Protein AF-A0A970PGZ6-F1 (afdb_monomer_lite)

Sequence (86 aa):
MSDSSRNNKMDPRKLVILMELMKEAEGKSMDKLLPLIINTNKKLKEQNLAFTKDESDLMIEVLTRNMSPRDKAQFEMLRTMMGNRK

Radius of gyration: 14.07 Å; chains: 1; bounding box: 30×29×44 Å

Structure (mmCIF, N/CA/C/O backbone):
data_AF-A0A970PGZ6-F1
#
_entry.id   AF-A0A970PGZ6-F1
#
loop_
_atom_site.group_PDB
_atom_site.id
_atom_site.type_symbol
_atom_site.label_atom_id
_atom_site.label_alt_id
_atom_site.label_comp_id
_atom_site.label_asym_id
_atom_site.label_entity_id
_atom_site.label_seq_id
_atom_site.pdbx_PDB_ins_code
_atom_site.Cartn_x
_atom_site.Cartn_y
_atom_site.Cartn_z
_atom_site.occupancy
_atom_site.B_iso_or_equiv
_atom_site.auth_seq_id
_atom_site.auth_comp_id
_atom_site.auth_asym_id
_atom_site.auth_atom_id
_atom_site.pdbx_PDB_model_num
ATOM 1 N N . MET A 1 1 ? -15.132 -1.093 -33.094 1.00 42.72 1 MET A N 1
ATOM 2 C CA . MET A 1 1 ? -15.045 -1.736 -31.766 1.00 42.72 1 MET A CA 1
ATOM 3 C C . MET A 1 1 ? -13.606 -2.180 -31.596 1.00 42.72 1 MET A C 1
ATOM 5 O O . MET A 1 1 ? -13.212 -3.144 -32.234 1.00 42.72 1 MET A O 1
ATOM 9 N N . SER A 1 2 ? -12.812 -1.419 -30.846 1.00 42.31 2 SER A N 1
ATOM 10 C CA . SER A 1 2 ? -11.370 -1.650 -30.691 1.00 42.31 2 SER A CA 1
ATOM 11 C C . SER A 1 2 ? -11.022 -1.754 -29.207 1.00 42.31 2 SER A C 1
ATOM 13 O O . SER A 1 2 ? -10.217 -0.983 -28.703 1.00 42.31 2 SER A O 1
ATOM 15 N N . ASP A 1 3 ? -11.647 -2.695 -28.497 1.00 44.06 3 ASP A N 1
ATOM 16 C CA . ASP A 1 3 ? -11.205 -3.107 -27.158 1.00 44.06 3 ASP A CA 1
ATOM 17 C C . ASP A 1 3 ? -10.123 -4.178 -27.307 1.00 44.06 3 ASP A C 1
ATOM 19 O O . ASP A 1 3 ? -10.318 -5.364 -27.060 1.00 44.06 3 ASP A O 1
ATOM 23 N N . SER A 1 4 ? -8.964 -3.763 -27.811 1.00 49.03 4 SER A N 1
ATOM 24 C CA . SER A 1 4 ? -7.768 -4.598 -27.837 1.00 49.03 4 SER A CA 1
ATOM 25 C C . SER A 1 4 ? -6.823 -4.123 -26.740 1.00 49.03 4 SER A C 1
ATOM 27 O O . SER A 1 4 ? -6.207 -3.068 -26.843 1.00 49.03 4 SER A O 1
ATOM 29 N N . SER A 1 5 ? -6.693 -4.956 -25.706 1.00 51.31 5 SER A N 1
ATOM 30 C CA . SER A 1 5 ? -5.502 -5.037 -24.855 1.00 51.31 5 SER A CA 1
ATOM 31 C C . SER A 1 5 ? -5.290 -3.937 -23.809 1.00 51.31 5 SER A C 1
ATOM 33 O O . SER A 1 5 ? -4.243 -3.297 -23.768 1.00 51.31 5 SER A O 1
ATOM 35 N N . ARG A 1 6 ? -6.170 -3.856 -22.805 1.00 49.28 6 ARG A N 1
ATOM 36 C CA . ARG A 1 6 ? -5.710 -3.524 -21.442 1.00 49.28 6 ARG A CA 1
ATOM 37 C C . ARG A 1 6 ? -5.241 -4.802 -20.756 1.00 49.28 6 ARG A C 1
ATOM 39 O O . ARG A 1 6 ? -5.891 -5.330 -19.860 1.00 49.28 6 ARG A O 1
ATOM 46 N N . ASN A 1 7 ? -4.118 -5.336 -21.229 1.00 48.22 7 ASN A N 1
ATOM 47 C CA . ASN A 1 7 ? -3.419 -6.455 -20.608 1.00 48.22 7 ASN A CA 1
ATOM 48 C C . ASN A 1 7 ? -2.785 -5.973 -19.290 1.00 48.22 7 ASN A C 1
ATOM 50 O O . ASN A 1 7 ? -1.570 -5.847 -19.186 1.00 48.22 7 ASN A O 1
ATOM 54 N N . ASN A 1 8 ? -3.616 -5.667 -18.291 1.00 57.09 8 ASN A N 1
ATOM 55 C CA . ASN A 1 8 ? -3.206 -5.286 -16.943 1.00 57.09 8 ASN A CA 1
ATOM 56 C C . ASN A 1 8 ? -2.804 -6.552 -16.161 1.00 57.09 8 ASN A C 1
ATOM 58 O O . ASN A 1 8 ? -3.346 -6.856 -15.100 1.00 57.09 8 ASN A O 1
ATOM 62 N N . LYS A 1 9 ? -1.906 -7.366 -16.737 1.00 62.00 9 LYS A N 1
ATOM 63 C CA . LYS A 1 9 ? -1.330 -8.535 -16.067 1.00 62.00 9 LYS A CA 1
ATOM 64 C C . LYS A 1 9 ? -0.310 -8.025 -15.059 1.00 62.00 9 LYS A C 1
ATOM 66 O O . LYS A 1 9 ? 0.883 -7.975 -15.348 1.00 62.00 9 LYS A O 1
ATOM 71 N N . MET A 1 10 ? -0.805 -7.611 -13.895 1.00 70.12 10 MET A N 1
ATOM 72 C CA . MET A 1 10 ? 0.032 -7.406 -12.719 1.00 70.12 10 MET A CA 1
ATOM 73 C C . MET A 1 10 ? 0.894 -8.665 -12.540 1.00 70.12 10 MET A C 1
ATOM 75 O O . MET A 1 10 ? 0.379 -9.784 -12.613 1.00 70.12 10 MET A O 1
ATOM 79 N N . ASP A 1 11 ? 2.209 -8.487 -12.393 1.00 80.94 11 ASP A N 1
ATOM 80 C CA . ASP A 1 11 ? 3.150 -9.605 -12.253 1.00 80.94 11 ASP A CA 1
ATOM 81 C C . ASP A 1 11 ? 2.675 -10.534 -11.112 1.00 80.94 11 ASP A C 1
ATOM 83 O O . ASP A 1 11 ? 2.338 -10.033 -10.034 1.00 80.94 11 ASP A O 1
ATOM 87 N N . PRO A 1 12 ? 2.638 -11.867 -11.298 1.00 82.00 12 PRO A N 1
ATOM 88 C CA . PRO A 1 12 ? 2.183 -12.797 -10.265 1.00 82.00 12 PRO A CA 1
ATOM 89 C C . PRO A 1 12 ? 2.888 -12.614 -8.915 1.00 82.00 12 PRO A C 1
ATOM 91 O O . PRO A 1 12 ? 2.266 -12.768 -7.867 1.00 82.00 12 PRO A O 1
ATOM 94 N N . ARG A 1 13 ? 4.165 -12.214 -8.916 1.00 84.19 13 ARG A N 1
ATOM 95 C CA . ARG A 1 13 ? 4.931 -11.933 -7.692 1.00 84.19 13 ARG A CA 1
ATOM 96 C C . ARG A 1 13 ? 4.398 -10.704 -6.963 1.00 84.19 13 ARG A C 1
ATOM 98 O O . ARG A 1 13 ? 4.286 -10.716 -5.740 1.00 84.19 13 ARG A O 1
ATOM 105 N N . LYS A 1 14 ? 4.011 -9.665 -7.710 1.00 85.38 14 LYS A N 1
ATOM 106 C CA . LYS A 1 14 ? 3.355 -8.476 -7.148 1.00 85.38 14 LYS A CA 1
ATOM 107 C C . LYS A 1 14 ? 1.999 -8.831 -6.548 1.00 85.38 14 LYS A C 1
ATOM 109 O O . LYS A 1 14 ? 1.677 -8.319 -5.485 1.00 85.38 14 LYS A O 1
ATOM 114 N N . LEU A 1 15 ? 1.236 -9.719 -7.191 1.00 83.81 15 LEU A N 1
ATOM 115 C CA . LEU A 1 15 ? -0.060 -10.175 -6.679 1.00 83.81 15 LEU A CA 1
ATOM 116 C C . LEU A 1 15 ? 0.075 -10.911 -5.343 1.00 83.81 15 LEU A C 1
ATOM 118 O O . LEU A 1 15 ? -0.684 -10.624 -4.423 1.00 83.81 15 LEU A O 1
ATOM 122 N N . VAL A 1 16 ? 1.058 -11.805 -5.204 1.00 87.19 16 VAL A N 1
ATOM 123 C CA . VAL A 1 16 ? 1.319 -12.501 -3.930 1.00 87.19 16 VAL A CA 1
ATOM 124 C C . VAL A 1 16 ? 1.642 -11.495 -2.824 1.00 87.19 16 VAL A C 1
ATOM 126 O O . VAL A 1 16 ? 1.027 -11.519 -1.761 1.00 87.19 16 VAL A O 1
ATOM 129 N N . ILE A 1 17 ? 2.543 -10.554 -3.105 1.00 86.75 17 ILE A N 1
ATOM 130 C CA . ILE A 1 17 ? 2.938 -9.507 -2.156 1.00 86.75 17 ILE A CA 1
ATOM 131 C C . ILE A 1 17 ? 1.753 -8.592 -1.801 1.00 86.75 17 ILE A C 1
ATOM 133 O O . ILE A 1 17 ? 1.593 -8.194 -0.648 1.00 86.75 17 ILE A O 1
ATOM 137 N N . LEU A 1 18 ? 0.906 -8.268 -2.779 1.00 81.88 18 LEU A N 1
ATOM 138 C CA . LEU A 1 18 ? -0.314 -7.488 -2.589 1.00 81.88 18 LEU A CA 1
ATOM 139 C C . LEU A 1 18 ? -1.308 -8.221 -1.681 1.00 81.88 18 LEU A C 1
ATOM 141 O O . LEU A 1 18 ? -1.851 -7.612 -0.765 1.00 81.88 18 LEU A O 1
ATOM 145 N N . MET A 1 19 ? -1.524 -9.517 -1.906 1.00 83.88 19 MET A N 1
ATOM 146 C CA . MET A 1 19 ? -2.405 -10.343 -1.078 1.00 83.88 19 MET A CA 1
ATOM 147 C C . MET A 1 19 ? -1.907 -10.440 0.367 1.00 83.88 19 MET A C 1
ATOM 149 O O . MET A 1 19 ? -2.706 -10.304 1.293 1.00 83.88 19 MET A O 1
ATOM 153 N N . GLU A 1 20 ? -0.598 -10.623 0.568 1.00 87.62 20 GLU A N 1
ATOM 154 C CA . GLU A 1 20 ? 0.022 -10.581 1.899 1.00 87.62 20 GLU A C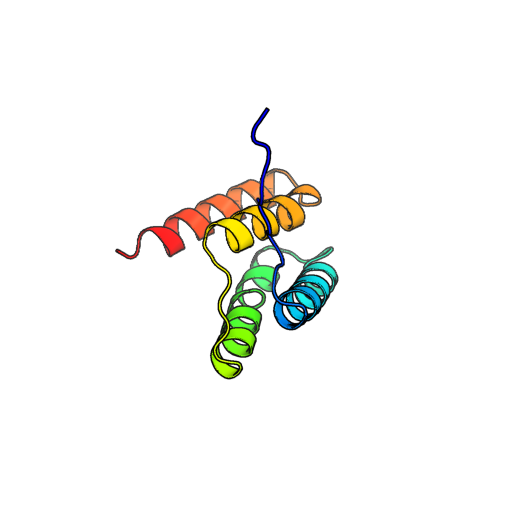A 1
ATOM 155 C C . GLU A 1 20 ? -0.207 -9.225 2.568 1.00 87.62 20 GLU A C 1
ATOM 157 O O . GLU A 1 20 ? -0.692 -9.169 3.697 1.00 87.62 20 GLU A O 1
ATOM 162 N N . LEU A 1 21 ? 0.067 -8.131 1.848 1.00 84.50 21 LEU A N 1
ATOM 163 C CA . LEU A 1 21 ? -0.133 -6.776 2.349 1.00 84.50 21 LEU A CA 1
ATOM 164 C C . LEU A 1 21 ? -1.605 -6.531 2.703 1.00 84.50 21 LEU A C 1
ATOM 166 O O . LEU A 1 21 ? -1.872 -6.010 3.775 1.00 84.50 21 LEU A O 1
ATOM 170 N N . MET A 1 22 ? -2.565 -6.949 1.876 1.00 79.81 22 MET A N 1
ATOM 171 C CA . MET A 1 22 ? -3.996 -6.817 2.176 1.00 79.81 22 MET A CA 1
ATOM 172 C C . MET A 1 22 ? -4.407 -7.584 3.429 1.00 79.81 22 MET A C 1
ATOM 174 O O . MET A 1 22 ? -5.062 -7.016 4.298 1.00 79.81 22 MET A O 1
ATOM 178 N N . LYS A 1 23 ? -3.985 -8.844 3.552 1.00 83.94 23 LYS A N 1
ATOM 179 C CA . LYS A 1 23 ? -4.285 -9.678 4.721 1.00 83.94 23 LYS A CA 1
ATOM 180 C C . LYS A 1 23 ? -3.666 -9.113 5.998 1.00 83.94 23 LYS A C 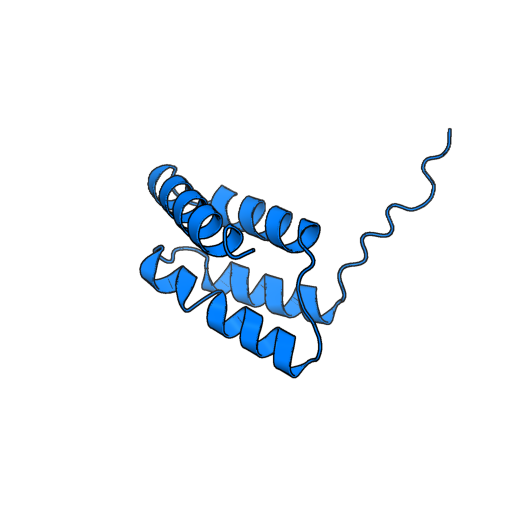1
ATOM 182 O O . LYS A 1 23 ? -4.261 -9.175 7.066 1.00 83.94 23 LYS A O 1
ATOM 187 N N . GLU A 1 24 ? -2.460 -8.564 5.897 1.00 83.12 24 GLU A N 1
ATOM 188 C CA . GLU A 1 24 ? -1.792 -7.928 7.025 1.00 83.12 24 GLU A CA 1
ATOM 189 C C . GLU A 1 24 ? -2.323 -6.527 7.328 1.00 83.12 24 GLU A C 1
ATOM 191 O O . GLU A 1 24 ? -2.185 -6.080 8.461 1.00 83.12 24 GLU A O 1
ATOM 196 N N . ALA A 1 25 ? -2.870 -5.822 6.344 1.00 80.50 25 ALA A N 1
ATOM 197 C CA . ALA A 1 25 ? -3.471 -4.503 6.485 1.00 80.50 25 ALA A CA 1
ATOM 198 C C . ALA A 1 25 ? -4.884 -4.567 7.075 1.00 80.50 25 ALA A C 1
ATOM 200 O O . ALA A 1 25 ? -5.320 -3.629 7.745 1.00 80.50 25 ALA A O 1
ATOM 201 N N . GLU A 1 26 ? -5.596 -5.663 6.824 1.00 78.69 26 GLU A N 1
ATOM 202 C CA . GLU A 1 26 ? -6.953 -5.889 7.298 1.00 78.69 26 GLU A CA 1
ATOM 203 C C . GLU A 1 26 ? -7.036 -5.776 8.829 1.00 78.69 26 GLU A C 1
ATOM 205 O O . GLU A 1 26 ? -6.284 -6.405 9.573 1.00 78.69 26 GLU A O 1
ATOM 210 N N . GLY A 1 27 ? -7.936 -4.914 9.307 1.00 73.81 27 GLY A N 1
ATOM 211 C CA . GLY A 1 27 ? -8.141 -4.670 10.736 1.00 73.81 27 GLY A CA 1
ATOM 212 C C . GLY A 1 27 ? -7.014 -3.907 11.448 1.00 73.81 27 GLY A C 1
ATOM 213 O O . GLY A 1 27 ? -7.111 -3.700 12.658 1.00 73.81 27 GLY A O 1
ATOM 214 N N . LYS A 1 28 ? -5.958 -3.467 10.745 1.00 78.69 28 LYS A N 1
ATOM 215 C CA . LYS A 1 28 ? -4.877 -2.662 11.337 1.00 78.69 28 LYS A CA 1
ATOM 216 C C . LYS A 1 28 ? -5.141 -1.162 11.224 1.00 78.69 28 LYS A C 1
ATOM 218 O O . LYS A 1 28 ? -5.689 -0.675 10.241 1.00 78.69 28 LYS A O 1
ATOM 223 N N . SER A 1 29 ? -4.685 -0.420 12.234 1.00 74.56 29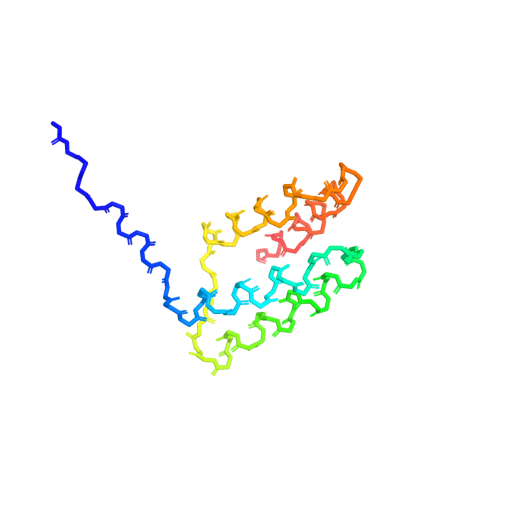 SER A N 1
ATOM 224 C CA . SER A 1 29 ? -4.702 1.044 12.234 1.00 74.56 29 SER A CA 1
ATOM 225 C C . SER A 1 29 ? -3.623 1.637 11.321 1.00 74.56 29 SER A C 1
ATOM 227 O O . SER A 1 29 ? -2.635 0.978 10.976 1.00 74.56 29 SER A O 1
ATOM 229 N N . MET A 1 30 ? -3.784 2.915 10.969 1.00 71.12 30 MET A N 1
ATOM 230 C CA . MET A 1 30 ? -2.884 3.646 10.068 1.00 71.12 30 MET A CA 1
ATOM 231 C C . MET A 1 30 ? -1.407 3.581 10.477 1.00 71.12 30 MET A C 1
ATOM 233 O O . MET A 1 30 ? -0.531 3.330 9.648 1.00 71.12 30 MET A O 1
ATOM 237 N N . ASP A 1 31 ? -1.135 3.705 11.774 1.00 77.31 31 ASP A N 1
ATOM 238 C CA . ASP A 1 31 ? 0.222 3.672 12.333 1.00 77.31 31 ASP A CA 1
ATOM 239 C C . ASP A 1 31 ? 0.938 2.341 12.076 1.00 77.31 31 ASP A C 1
ATOM 241 O O . ASP A 1 31 ? 2.167 2.267 12.044 1.00 77.31 31 ASP A O 1
ATOM 245 N N . LYS A 1 32 ? 0.166 1.265 11.888 1.00 80.94 32 LYS A N 1
ATOM 246 C CA . LYS A 1 32 ? 0.678 -0.064 11.548 1.00 80.94 32 LYS A CA 1
ATOM 247 C C . LYS A 1 32 ? 0.734 -0.295 10.041 1.00 80.94 32 LYS A C 1
ATOM 249 O O . LYS A 1 32 ? 1.568 -1.083 9.609 1.00 80.94 32 LYS A O 1
ATOM 254 N N . LEU A 1 33 ? -0.099 0.390 9.257 1.00 78.06 33 LEU A N 1
ATOM 255 C CA . LEU A 1 33 ? -0.173 0.280 7.794 1.00 78.06 33 LEU A CA 1
ATOM 256 C C . LEU A 1 33 ? 0.978 0.971 7.064 1.00 78.06 33 LEU A C 1
ATOM 258 O O . LEU A 1 33 ? 1.365 0.536 5.981 1.00 78.06 33 LEU A O 1
ATOM 262 N N . LEU A 1 34 ? 1.544 2.027 7.643 1.00 77.94 34 LEU A N 1
ATOM 263 C CA . LEU A 1 34 ? 2.724 2.697 7.097 1.00 77.94 34 LEU A CA 1
ATOM 264 C C . LEU A 1 34 ? 3.976 1.793 7.076 1.00 77.94 34 LEU A C 1
ATOM 266 O O . LEU A 1 34 ? 4.541 1.604 5.995 1.00 77.94 34 LEU A O 1
ATOM 270 N N . PRO A 1 35 ? 4.417 1.193 8.205 1.00 83.75 35 PRO A N 1
ATOM 271 C CA . PRO A 1 35 ? 5.619 0.354 8.233 1.00 83.75 35 PRO A CA 1
ATOM 272 C C . PRO A 1 35 ? 5.494 -0.924 7.387 1.00 83.75 35 PRO A C 1
ATOM 274 O O . PRO A 1 35 ? 6.342 -1.142 6.532 1.00 83.75 35 PRO A O 1
ATOM 277 N N . LEU A 1 36 ? 4.422 -1.711 7.540 1.00 84.31 36 LEU A N 1
ATOM 278 C CA . LEU A 1 36 ? 3.464 -1.810 6.445 1.00 84.31 36 LEU A CA 1
ATOM 279 C C . LEU A 1 36 ? 3.934 -1.845 4.979 1.00 84.31 36 LEU A C 1
ATOM 281 O O . LEU A 1 36 ? 4.699 -2.682 4.496 1.00 84.31 36 LEU A O 1
ATOM 285 N N . ILE A 1 37 ? 3.414 -0.837 4.285 1.00 81.06 37 ILE A N 1
ATOM 286 C CA . ILE A 1 37 ? 3.673 -0.469 2.899 1.00 81.06 37 ILE A CA 1
ATO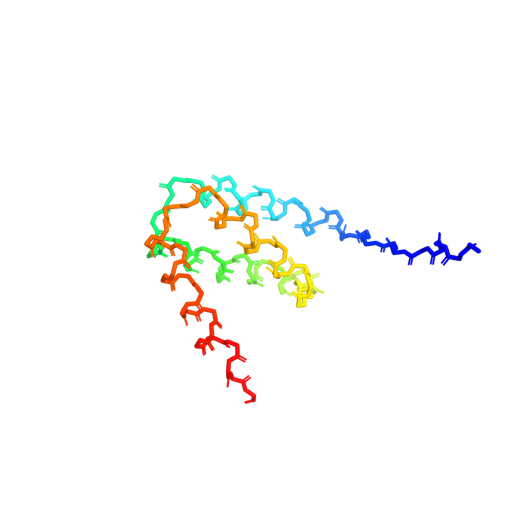M 287 C C . ILE A 1 37 ? 5.162 -0.217 2.639 1.00 81.06 37 ILE A C 1
ATOM 289 O O . ILE A 1 37 ? 5.658 -0.586 1.576 1.00 81.06 37 ILE A O 1
ATOM 293 N N . ILE A 1 38 ? 5.899 0.376 3.586 1.00 84.56 38 ILE A N 1
ATOM 294 C CA . ILE A 1 38 ? 7.347 0.606 3.437 1.00 84.56 38 ILE A CA 1
ATOM 295 C C . ILE A 1 38 ? 8.089 -0.727 3.299 1.00 84.56 38 ILE A C 1
ATOM 297 O O . ILE A 1 38 ? 8.911 -0.886 2.395 1.00 84.56 38 ILE A O 1
ATOM 301 N N . ASN A 1 39 ? 7.780 -1.694 4.163 1.00 87.69 39 ASN A N 1
ATOM 302 C CA . ASN A 1 39 ? 8.393 -3.015 4.137 1.00 87.69 39 ASN A CA 1
ATOM 303 C C . ASN A 1 39 ? 8.035 -3.763 2.847 1.00 87.69 39 ASN A C 1
ATOM 305 O O . ASN A 1 39 ? 8.896 -4.369 2.214 1.00 87.69 39 ASN A O 1
ATOM 309 N N . THR A 1 40 ? 6.786 -3.645 2.398 1.00 86.62 40 THR A N 1
ATOM 310 C CA . THR A 1 40 ? 6.344 -4.210 1.119 1.00 86.62 40 THR A CA 1
ATOM 311 C C . THR A 1 40 ? 7.064 -3.591 -0.081 1.00 86.62 40 THR A C 1
ATOM 313 O O . THR A 1 40 ? 7.557 -4.318 -0.944 1.00 86.62 40 THR A O 1
ATOM 316 N N . ASN A 1 41 ? 7.214 -2.265 -0.122 1.00 83.19 41 ASN A N 1
ATOM 317 C CA . ASN A 1 41 ? 7.988 -1.587 -1.165 1.00 83.19 41 ASN A CA 1
ATOM 318 C C . ASN A 1 41 ? 9.461 -2.010 -1.153 1.00 83.19 41 ASN A C 1
ATOM 320 O O . ASN A 1 41 ? 10.070 -2.151 -2.213 1.00 83.19 41 ASN A O 1
ATOM 324 N N . LYS A 1 42 ? 10.034 -2.255 0.031 1.00 86.25 42 LYS A N 1
ATOM 325 C CA . LYS A 1 42 ? 11.394 -2.782 0.160 1.00 86.25 42 LYS A CA 1
ATOM 326 C C . LYS A 1 42 ? 11.511 -4.193 -0.430 1.00 86.25 42 LYS A C 1
ATOM 328 O O . LYS A 1 42 ? 12.388 -4.404 -1.263 1.00 86.25 42 LYS A O 1
ATOM 333 N N . LYS A 1 43 ? 10.592 -5.107 -0.086 1.00 87.38 43 LYS A N 1
ATOM 334 C CA . LYS A 1 43 ? 10.527 -6.466 -0.662 1.00 87.38 43 LYS A CA 1
ATOM 335 C C . LYS A 1 43 ? 10.435 -6.435 -2.192 1.00 87.38 43 LYS A C 1
ATOM 337 O O . LYS A 1 43 ? 11.118 -7.192 -2.872 1.00 87.38 43 LYS A O 1
ATOM 342 N N . LEU A 1 44 ? 9.610 -5.544 -2.743 1.00 87.25 44 LEU A N 1
ATOM 343 C CA . LEU A 1 44 ? 9.486 -5.379 -4.194 1.00 87.25 44 LEU A CA 1
ATOM 344 C C . LEU A 1 44 ? 10.796 -4.895 -4.812 1.00 87.25 44 LEU A C 1
ATOM 346 O O . LEU A 1 44 ? 11.270 -5.489 -5.780 1.00 87.25 44 LEU A O 1
ATOM 350 N N . LYS A 1 45 ? 11.423 -3.878 -4.213 1.00 86.88 45 LYS A N 1
ATOM 351 C CA . LYS A 1 45 ? 12.689 -3.322 -4.696 1.00 86.88 45 LYS A CA 1
ATOM 352 C C . LYS A 1 45 ? 13.813 -4.361 -4.711 1.00 86.88 45 LYS A C 1
ATOM 354 O O . LYS A 1 45 ? 14.587 -4.387 -5.662 1.00 86.88 45 LYS A O 1
ATOM 359 N N . GLU A 1 46 ? 13.874 -5.240 -3.710 1.00 88.81 46 GLU A N 1
ATOM 360 C CA . GLU A 1 46 ? 14.819 -6.371 -3.665 1.00 88.81 46 GLU A CA 1
ATOM 361 C C . GLU A 1 46 ? 14.629 -7.344 -4.840 1.00 88.81 46 GLU A C 1
ATOM 363 O O . GLU A 1 46 ? 15.591 -7.944 -5.313 1.00 88.81 46 GLU A O 1
ATOM 368 N N . GLN A 1 47 ? 13.409 -7.454 -5.369 1.00 85.44 47 GLN A N 1
ATOM 369 C CA . GLN A 1 47 ? 13.086 -8.273 -6.540 1.00 85.44 47 GLN A CA 1
ATOM 370 C C . GLN A 1 47 ? 13.177 -7.506 -7.871 1.00 85.44 47 GLN A C 1
ATOM 372 O O . GLN A 1 47 ? 12.756 -8.031 -8.903 1.00 85.44 47 GLN A O 1
ATOM 377 N N . ASN A 1 48 ? 13.711 -6.276 -7.875 1.00 86.25 48 ASN A N 1
ATOM 378 C CA . ASN A 1 48 ? 13.653 -5.341 -9.009 1.00 86.25 48 ASN A CA 1
ATOM 379 C C . ASN A 1 48 ? 12.219 -5.089 -9.509 1.00 86.25 48 ASN A C 1
ATOM 381 O O . ASN A 1 48 ? 11.980 -4.829 -10.688 1.00 86.25 48 ASN A O 1
ATOM 385 N N . LEU A 1 49 ? 11.254 -5.175 -8.597 1.00 86.19 49 LEU A N 1
ATOM 386 C CA . LEU A 1 49 ? 9.852 -4.886 -8.835 1.00 86.19 49 LEU A CA 1
ATOM 387 C C . LEU A 1 49 ? 9.486 -3.558 -8.173 1.00 86.19 49 LEU A C 1
ATOM 389 O O . LEU A 1 49 ? 10.047 -3.144 -7.161 1.00 86.19 49 LEU A O 1
ATOM 393 N N . ALA A 1 50 ? 8.491 -2.897 -8.742 1.00 83.56 50 ALA A N 1
ATOM 394 C CA . ALA A 1 50 ? 7.808 -1.773 -8.129 1.00 83.56 50 ALA A CA 1
ATOM 395 C C . ALA A 1 50 ? 6.358 -1.790 -8.604 1.00 83.56 50 ALA A C 1
ATOM 397 O O . ALA A 1 50 ? 6.076 -2.227 -9.728 1.00 83.56 50 ALA A O 1
ATOM 398 N N . PHE A 1 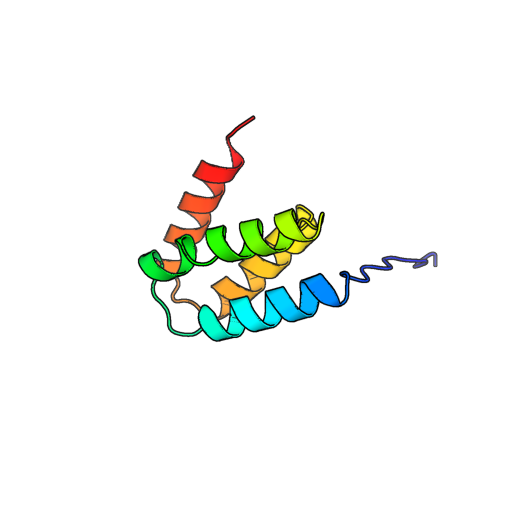51 ? 5.442 -1.323 -7.763 1.00 80.12 51 PHE A N 1
ATOM 399 C CA . PHE A 1 51 ? 4.108 -1.010 -8.244 1.00 80.12 51 PHE A CA 1
ATOM 400 C C . PHE A 1 51 ? 4.184 0.217 -9.148 1.00 80.12 51 PHE A C 1
ATOM 402 O O . PHE A 1 51 ? 4.848 1.206 -8.836 1.00 80.12 51 PHE A O 1
ATOM 409 N N . THR A 1 52 ? 3.508 0.143 -10.288 1.00 81.44 52 THR A N 1
ATOM 410 C CA . THR A 1 52 ? 3.238 1.332 -11.092 1.00 81.44 52 THR A CA 1
ATOM 411 C C . THR A 1 52 ? 2.278 2.249 -10.336 1.00 81.44 52 THR A C 1
ATOM 413 O O . THR A 1 52 ? 1.657 1.850 -9.344 1.00 81.44 52 THR A O 1
ATOM 416 N N . LYS A 1 53 ? 2.149 3.492 -10.799 1.00 75.81 53 LYS A N 1
ATOM 417 C CA . LYS A 1 53 ? 1.199 4.442 -10.217 1.00 75.81 53 LYS A CA 1
ATOM 418 C C . LYS A 1 53 ? -0.228 3.881 -10.253 1.00 75.81 53 LYS A C 1
ATOM 420 O O . LYS A 1 53 ? -0.878 3.832 -9.220 1.00 75.81 53 LYS A O 1
ATOM 425 N N . ASP A 1 54 ? -0.645 3.347 -11.397 1.00 77.38 54 ASP A N 1
ATOM 426 C CA . ASP A 1 54 ? -1.983 2.774 -11.580 1.00 77.38 54 ASP A CA 1
ATOM 427 C C . ASP A 1 54 ? -2.227 1.559 -10.664 1.00 77.38 54 ASP A C 1
ATOM 429 O O . ASP A 1 54 ? -3.288 1.438 -10.055 1.00 77.38 54 ASP A O 1
ATOM 433 N N . GLU A 1 55 ? -1.232 0.674 -10.516 1.00 76.50 55 GLU A N 1
ATOM 434 C CA . GLU A 1 55 ? -1.311 -0.483 -9.610 1.00 76.50 55 GLU A CA 1
ATOM 435 C C . GLU A 1 55 ? -1.390 -0.053 -8.136 1.00 76.50 55 GLU A C 1
ATOM 437 O O . GLU A 1 55 ? -2.163 -0.622 -7.365 1.00 76.50 55 GLU A O 1
ATOM 442 N N . SER A 1 56 ? -0.606 0.957 -7.748 1.00 76.75 56 SER A N 1
ATOM 443 C CA . SER A 1 56 ? -0.596 1.499 -6.384 1.00 76.75 56 SER A CA 1
ATOM 444 C C . SER A 1 56 ? -1.923 2.173 -6.048 1.00 76.75 56 SER A C 1
ATOM 446 O O . SER A 1 56 ? -2.450 1.987 -4.956 1.00 76.75 56 SER A O 1
ATOM 448 N N . ASP A 1 57 ? -2.483 2.925 -6.991 1.00 77.81 57 ASP A N 1
ATOM 449 C CA . ASP A 1 57 ? -3.741 3.644 -6.816 1.00 77.81 57 ASP A CA 1
ATOM 450 C C . ASP A 1 57 ? -4.904 2.665 -6.629 1.00 77.81 57 ASP A C 1
ATOM 452 O O . ASP A 1 57 ? -5.683 2.806 -5.685 1.00 77.81 57 ASP A O 1
ATOM 456 N N . LEU A 1 58 ? -4.954 1.610 -7.449 1.00 79.25 58 LEU A N 1
ATOM 457 C CA . LEU A 1 58 ? -5.938 0.536 -7.314 1.00 79.25 58 LEU A CA 1
ATOM 458 C C . LEU A 1 58 ? -5.794 -0.198 -5.975 1.00 79.25 58 LEU A C 1
ATOM 460 O O . LEU A 1 58 ? -6.777 -0.466 -5.287 1.00 79.25 58 LEU A O 1
ATOM 464 N N . MET A 1 59 ? -4.562 -0.524 -5.590 1.00 76.25 59 MET A N 1
ATOM 465 C CA . MET A 1 59 ? -4.274 -1.177 -4.320 1.00 76.25 59 MET A CA 1
ATOM 466 C C . MET A 1 59 ? -4.774 -0.346 -3.133 1.00 76.25 59 MET A C 1
ATOM 468 O O . MET A 1 59 ? -5.395 -0.879 -2.214 1.00 76.25 59 MET A O 1
ATOM 472 N N . ILE A 1 60 ? -4.493 0.954 -3.151 1.00 75.56 60 ILE A N 1
ATOM 473 C CA . ILE A 1 60 ? -4.911 1.901 -2.119 1.00 75.56 60 ILE A CA 1
ATOM 474 C C . ILE A 1 60 ? -6.432 1.987 -2.062 1.00 75.56 60 ILE A C 1
ATOM 476 O O . ILE A 1 60 ? -7.011 1.951 -0.977 1.00 75.56 60 ILE A O 1
ATOM 480 N N . GLU A 1 61 ? -7.092 2.057 -3.214 1.00 78.50 61 GLU A N 1
ATOM 481 C CA . GLU A 1 61 ? -8.548 2.070 -3.288 1.00 78.50 61 GLU A CA 1
ATOM 482 C C . GLU A 1 61 ? -9.142 0.814 -2.641 1.00 78.50 61 GLU A C 1
ATOM 484 O O . GLU A 1 61 ? -10.041 0.920 -1.809 1.00 78.50 61 GLU A O 1
ATOM 489 N N . VAL A 1 62 ? -8.592 -0.365 -2.945 1.00 77.12 62 VAL A N 1
ATOM 490 C CA . VAL A 1 62 ? -9.050 -1.645 -2.390 1.00 77.12 62 VAL A CA 1
ATOM 491 C C . VAL A 1 62 ? -8.781 -1.744 -0.885 1.00 77.12 62 VAL A C 1
ATOM 493 O O . VAL A 1 62 ? -9.676 -2.130 -0.135 1.00 77.12 62 VAL A O 1
ATOM 496 N N . LEU A 1 63 ? -7.587 -1.361 -0.425 1.00 73.62 63 LEU A N 1
ATOM 497 C CA . LEU A 1 63 ? -7.230 -1.354 0.997 1.00 73.62 63 LEU A CA 1
ATOM 498 C C . LEU A 1 63 ? -8.124 -0.411 1.802 1.00 73.62 63 LEU A C 1
ATOM 500 O O . LEU A 1 63 ? -8.634 -0.777 2.858 1.00 73.62 63 LEU A O 1
ATOM 504 N N . THR A 1 64 ? -8.334 0.801 1.292 1.00 73.75 64 THR A N 1
ATOM 505 C CA . THR A 1 64 ? -9.126 1.828 1.976 1.00 73.75 64 THR A CA 1
ATOM 506 C C . THR A 1 64 ? -10.632 1.603 1.861 1.00 73.75 64 THR A C 1
ATOM 508 O O . THR A 1 64 ? -11.390 2.216 2.611 1.00 73.75 64 THR A O 1
ATOM 511 N N . ARG A 1 65 ? -11.094 0.716 0.967 1.00 72.69 65 ARG A N 1
ATOM 512 C CA . ARG A 1 65 ? -12.520 0.390 0.795 1.00 72.69 65 ARG A CA 1
ATOM 513 C C . ARG A 1 65 ? -13.147 -0.229 2.042 1.00 72.69 65 ARG A C 1
ATOM 515 O O . ARG A 1 65 ? -14.313 0.038 2.313 1.00 72.69 65 ARG A O 1
ATOM 522 N N . ASN A 1 66 ? -12.375 -1.015 2.791 1.00 67.44 66 ASN A N 1
ATOM 523 C CA . ASN A 1 66 ? -12.825 -1.676 4.019 1.00 67.44 66 ASN A CA 1
ATOM 524 C C . ASN A 1 66 ? -12.422 -0.907 5.293 1.00 67.44 66 ASN A C 1
ATOM 526 O O . ASN A 1 66 ? -12.684 -1.371 6.400 1.00 67.44 66 ASN A O 1
ATOM 530 N N . MET A 1 67 ? -11.779 0.257 5.152 1.00 73.06 67 MET A N 1
ATOM 531 C CA . MET A 1 67 ? -11.380 1.107 6.275 1.00 73.06 67 MET A CA 1
ATOM 532 C C . MET A 1 67 ? -12.499 2.062 6.686 1.00 73.06 67 MET A C 1
ATOM 534 O O . MET A 1 67 ? -13.391 2.394 5.902 1.00 73.06 67 MET A O 1
ATOM 538 N N . SER A 1 68 ? -12.422 2.565 7.921 1.00 73.19 68 SER A N 1
ATOM 539 C CA . SER A 1 68 ? -13.316 3.635 8.354 1.00 73.19 68 SER A CA 1
ATOM 540 C C . SER A 1 68 ? -13.066 4.915 7.531 1.00 73.19 68 SER A C 1
ATOM 542 O O . SER A 1 68 ? -11.936 5.160 7.091 1.00 73.19 68 SER A O 1
ATOM 544 N N . PRO A 1 69 ? -14.073 5.791 7.347 1.00 74.38 69 PRO A N 1
ATOM 545 C CA . PRO A 1 69 ? -13.899 7.057 6.627 1.00 74.38 69 PRO A CA 1
ATOM 546 C C . PRO A 1 69 ? -12.780 7.934 7.207 1.00 74.38 69 PRO A C 1
ATOM 548 O O . PRO A 1 69 ? -12.102 8.653 6.474 1.00 74.38 69 PRO A O 1
ATOM 551 N N . ARG A 1 70 ? -12.565 7.846 8.528 1.00 77.25 70 ARG A N 1
ATOM 552 C CA . ARG A 1 70 ? -11.496 8.551 9.241 1.00 77.25 70 ARG A CA 1
ATOM 553 C C . ARG A 1 70 ? -10.119 8.041 8.819 1.00 77.25 70 ARG A C 1
ATOM 555 O O . ARG A 1 70 ? -9.254 8.850 8.499 1.00 77.25 70 ARG A O 1
ATOM 562 N N . ASP A 1 71 ? -9.929 6.726 8.798 1.00 74.00 71 ASP A N 1
ATOM 563 C CA . ASP A 1 71 ? -8.642 6.121 8.439 1.00 74.00 71 ASP A CA 1
ATOM 564 C C . ASP A 1 71 ? -8.337 6.338 6.956 1.00 74.00 71 ASP A C 1
ATOM 566 O O . ASP A 1 71 ? -7.219 6.699 6.597 1.00 74.00 71 ASP A O 1
ATOM 570 N N . LYS A 1 72 ? -9.355 6.235 6.093 1.00 75.88 72 LYS A N 1
ATOM 571 C CA . LYS A 1 72 ? -9.225 6.548 4.667 1.00 75.88 72 LYS A CA 1
ATOM 572 C C . LYS A 1 72 ? -8.755 7.988 4.429 1.00 75.88 72 LYS A C 1
ATOM 574 O O . LYS A 1 72 ? -7.853 8.209 3.626 1.00 75.88 72 LYS A O 1
ATOM 579 N N . ALA A 1 73 ? -9.318 8.965 5.142 1.00 79.50 73 ALA A N 1
ATOM 580 C CA . ALA A 1 73 ? -8.909 10.365 5.013 1.00 79.50 73 ALA A CA 1
ATOM 581 C C . ALA A 1 73 ? -7.451 10.594 5.453 1.00 79.50 73 ALA A C 1
ATOM 583 O O . ALA A 1 73 ? -6.705 11.302 4.776 1.00 79.50 73 ALA A O 1
ATOM 584 N N . GLN A 1 74 ? -7.023 9.960 6.551 1.00 74.25 74 GLN A N 1
ATOM 585 C CA . GLN A 1 74 ? -5.629 10.025 7.003 1.00 74.25 74 GLN A CA 1
ATOM 586 C C . GLN A 1 74 ? -4.673 9.385 5.989 1.00 74.25 74 GLN A C 1
ATOM 588 O O . GLN A 1 74 ? -3.606 9.935 5.714 1.00 74.25 74 GLN A O 1
ATOM 593 N N . PHE A 1 75 ? -5.078 8.263 5.388 1.00 75.12 75 PHE A N 1
ATOM 594 C CA . PHE A 1 75 ? -4.308 7.587 4.350 1.00 75.12 75 PHE A CA 1
ATOM 595 C C . PHE A 1 75 ? -4.076 8.479 3.123 1.00 75.12 75 PHE A C 1
ATOM 597 O O . PHE A 1 75 ? -2.941 8.634 2.673 1.00 75.12 75 PHE A O 1
ATOM 604 N N . GLU A 1 76 ? -5.135 9.092 2.589 1.00 76.25 76 GLU A N 1
ATOM 605 C CA . GLU A 1 76 ? -5.045 9.986 1.424 1.00 76.25 76 GLU A CA 1
ATOM 606 C C . GLU A 1 76 ? -4.171 11.213 1.709 1.00 76.25 76 GLU A C 1
ATOM 608 O O . GLU A 1 76 ? -3.402 11.660 0.851 1.00 76.25 76 GLU A O 1
ATOM 613 N N . MET A 1 77 ? -4.223 11.731 2.939 1.00 78.94 77 MET A N 1
ATOM 614 C CA . MET A 1 77 ? -3.370 12.838 3.365 1.00 78.94 77 MET A CA 1
ATOM 615 C C . MET A 1 77 ? -1.886 12.434 3.350 1.00 78.94 77 MET A C 1
ATOM 617 O O . MET A 1 77 ? -1.060 13.129 2.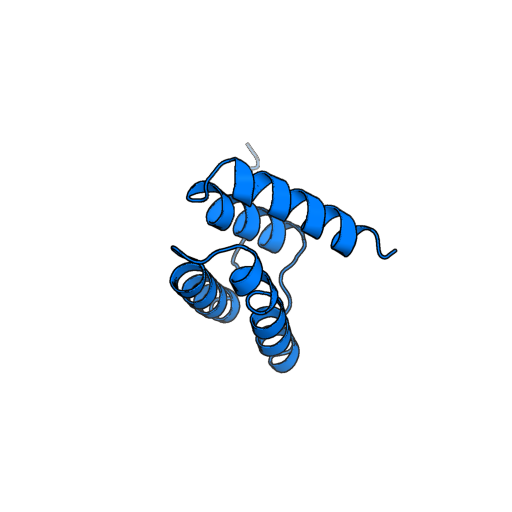755 1.00 78.94 77 MET A O 1
ATOM 621 N N . LEU A 1 78 ? -1.553 11.267 3.912 1.00 70.44 78 LEU A N 1
ATOM 622 C CA . LEU A 1 78 ? -0.197 10.703 3.891 1.00 70.44 78 LEU A CA 1
ATOM 623 C C . LEU A 1 78 ? 0.284 10.420 2.465 1.00 70.44 78 LEU A C 1
ATOM 625 O O . LEU A 1 78 ? 1.422 10.734 2.116 1.00 70.44 78 LEU A O 1
ATOM 629 N N . ARG A 1 79 ? -0.584 9.868 1.616 1.00 70.56 79 ARG A N 1
ATOM 630 C CA . ARG A 1 79 ? -0.299 9.622 0.198 1.00 70.56 79 ARG A CA 1
ATOM 631 C C . ARG A 1 79 ? 0.025 10.918 -0.538 1.00 70.56 79 ARG A C 1
ATOM 633 O O . ARG A 1 79 ? 1.011 10.965 -1.266 1.00 70.56 79 ARG A O 1
ATOM 640 N N . THR A 1 80 ? -0.754 11.972 -0.309 1.00 71.00 80 THR A N 1
ATOM 641 C CA . THR A 1 80 ? -0.519 13.298 -0.900 1.00 71.00 80 THR A CA 1
ATOM 642 C C . THR A 1 80 ? 0.829 13.869 -0.452 1.00 71.00 80 THR A C 1
ATOM 644 O O . THR A 1 80 ? 1.583 14.397 -1.267 1.00 71.00 80 THR A O 1
ATOM 647 N N . MET A 1 81 ? 1.190 13.692 0.823 1.00 67.00 81 MET A N 1
ATOM 648 C CA . MET A 1 81 ? 2.496 14.104 1.350 1.00 67.00 81 MET A CA 1
ATOM 649 C C . MET A 1 81 ? 3.660 13.295 0.758 1.00 67.00 81 MET A C 1
ATOM 651 O O . MET A 1 81 ? 4.717 13.853 0.470 1.00 67.00 81 MET A O 1
ATOM 655 N N . MET A 1 82 ? 3.482 11.988 0.548 1.00 64.00 82 MET A N 1
ATOM 656 C CA . MET A 1 82 ? 4.514 11.122 -0.031 1.00 64.00 82 MET A CA 1
ATOM 657 C C . MET A 1 82 ? 4.663 11.297 -1.550 1.00 64.00 82 MET A C 1
ATOM 659 O O . MET A 1 82 ? 5.784 11.217 -2.049 1.00 64.00 82 MET A O 1
ATOM 663 N N . GLY A 1 83 ? 3.565 11.556 -2.266 1.00 60.72 83 GLY A N 1
ATOM 664 C CA . GLY A 1 83 ? 3.519 11.741 -3.720 1.00 60.72 83 GLY A CA 1
ATOM 665 C C . GLY A 1 83 ? 3.970 13.123 -4.206 1.00 60.72 83 GLY A C 1
ATOM 666 O O . GLY A 1 83 ? 4.294 13.269 -5.380 1.00 60.72 83 GLY A O 1
ATOM 667 N N . ASN A 1 84 ? 4.052 14.121 -3.318 1.00 47.62 84 ASN A N 1
ATOM 668 C CA . ASN A 1 84 ? 4.531 15.470 -3.649 1.00 47.62 84 ASN A CA 1
ATOM 669 C C . ASN A 1 84 ? 6.061 15.627 -3.657 1.00 47.62 84 ASN A C 1
ATOM 671 O O . ASN A 1 84 ? 6.558 16.733 -3.871 1.00 47.62 84 ASN A O 1
ATOM 675 N N . ARG A 1 85 ? 6.828 14.548 -3.470 1.00 45.59 85 ARG A N 1
ATOM 676 C CA . ARG A 1 85 ? 8.274 14.573 -3.722 1.00 45.59 85 ARG A CA 1
ATOM 677 C C . ARG A 1 85 ? 8.527 14.445 -5.229 1.00 45.59 85 ARG A C 1
ATOM 679 O O . ARG A 1 85 ? 8.728 13.341 -5.727 1.00 45.59 85 ARG A O 1
ATOM 686 N N . LYS A 1 86 ? 8.421 15.578 -5.933 1.00 40.25 86 LYS A N 1
ATOM 687 C CA . LYS A 1 86 ? 9.058 15.780 -7.243 1.00 40.25 86 LYS A CA 1
ATOM 688 C C . LYS A 1 86 ? 10.576 15.756 -7.104 1.00 40.25 86 LYS A C 1
ATOM 690 O O . LYS A 1 86 ? 11.063 16.222 -6.050 1.00 40.25 86 LYS A O 1
#

Foldseek 3Di:
DDPPDPVVPDPVVLVVLLVVLLVQLPPDAPVSCVVVVVVSQVVQVVVVHDQDPVRVVVSLCVSCVNPDPVRNVVVVVVVVVVVPPD

pLDDT: mean 74.66, std 12.23, range [40.25, 88.81]

Secondary structure (DSSP, 8-state):
-----------HHHHHHHHHHHHHHTT--HHHHHHHHHHHHHHHHHTT----HHHHHHHHHHHHHTS-HHHHHHHHHHHHHHHT--